Protein AF-A0A2A5M359-F1 (afdb_monomer)

Secondary structure (DSSP, 8-state):
-HHHHHHHHTT-HHHHHHHHHHHHHHH--TTTHHHHHHHHHHHHHHT-SSTTS-HHHHHHHHHHHHHHHHH-TT-TTHHHHHHHHHHHHHHHHHHHHHHHHHHHHTT-HHHHHHHHHHHHHSTTTTS--PPPP--HHHHHHH--

Solvent-accessible surface area (backbone atoms only — not comparable to full-atom values): 8237 Å² total; per-residue (Å²): 99,71,68,19,50,56,26,32,78,69,42,38,25,70,58,14,38,50,41,48,52,56,42,42,76,77,70,52,45,92,90,47,47,63,59,54,51,49,50,44,52,48,22,53,57,60,44,55,84,53,86,86,77,48,66,67,63,50,58,50,48,46,53,51,49,57,49,47,50,68,77,43,77,82,47,91,56,51,71,59,52,49,50,51,43,52,53,49,52,51,45,50,52,52,50,39,54,40,51,20,51,42,26,49,74,75,69,37,55,74,63,14,50,55,33,48,50,56,43,67,74,37,92,61,59,88,52,94,72,85,75,83,88,72,58,75,89,50,37,85,80,68,71,102

Mean predicted aligned error: 5.08 Å

Radius of gyration: 17.82 Å; Cα contacts (8 Å, |Δi|>4): 113; chains: 1; bounding box: 43×32×44 Å

Sequence (144 aa):
IILAQAHMDEEEYKLAEFYLDEYNKKFGNSRNADYIRYLKIKAKFDAFAVPNRNQALMLESQKEIDTFLKDYPYTEYEPLVQTMLTKFNLAVFYLNSTIENLYQRIGHDESAQIYKQRLQESEFYQQSIIKPELPWYRSIFERF

Foldseek 3Di:
DVQLVVCLVVLNLVRSLVVLVVCCVVPNDPVCVLVSLLSSLSSLLSNCPDLADCLPSLVVSLVSLVVSCVVCVPDPCNVVSVVSNVVSLLSVLLNLVQQLVVCVVVVNNVSSVVSVVVNVPDPCNPPDDDDDDDDPVCCVVPVD

pLDDT: mean 89.54, std 8.0, range [59.0, 97.81]

Structure (mmCIF, N/CA/C/O backbone):
data_AF-A0A2A5M359-F1
#
_entry.id   AF-A0A2A5M359-F1
#
loop_
_atom_site.group_PDB
_atom_site.id
_atom_site.type_symbol
_atom_site.label_atom_id
_atom_site.label_alt_id
_atom_site.label_comp_id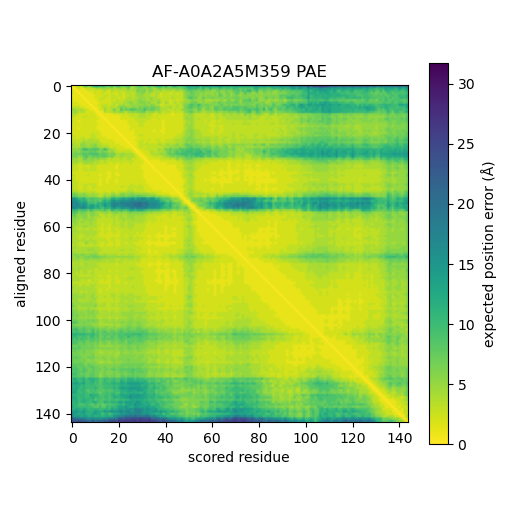
_atom_site.label_asym_id
_atom_site.label_entity_id
_atom_site.label_seq_id
_atom_site.pdbx_PDB_ins_code
_atom_site.Cartn_x
_atom_site.Cartn_y
_atom_site.Cartn_z
_atom_site.occupancy
_atom_site.B_iso_or_equiv
_atom_site.auth_seq_id
_atom_site.auth_comp_id
_atom_site.auth_asym_id
_atom_site.auth_atom_id
_atom_site.pdbx_PDB_model_num
ATOM 1 N N . ILE A 1 1 ? 14.337 -12.026 -12.711 1.00 79.94 1 ILE A N 1
ATOM 2 C CA . ILE A 1 1 ? 12.918 -11.665 -12.947 1.00 79.94 1 ILE A CA 1
ATOM 3 C C . ILE A 1 1 ? 12.003 -12.877 -12.784 1.00 79.94 1 ILE A C 1
ATOM 5 O O . ILE A 1 1 ? 11.199 -12.833 -11.875 1.00 79.94 1 ILE A O 1
ATOM 9 N N . ILE A 1 2 ? 12.158 -13.971 -13.550 1.00 84.25 2 ILE A N 1
ATOM 10 C CA . ILE A 1 2 ? 11.275 -15.161 -13.439 1.00 84.25 2 ILE A CA 1
ATOM 11 C C . ILE A 1 2 ? 11.174 -15.705 -12.002 1.00 84.25 2 ILE A C 1
ATOM 13 O O . ILE A 1 2 ? 10.076 -15.957 -11.531 1.00 84.25 2 ILE A O 1
ATOM 17 N N . LEU A 1 3 ? 12.295 -15.810 -11.277 1.00 83.25 3 LEU A N 1
ATOM 18 C CA . LEU A 1 3 ? 12.279 -16.225 -9.865 1.00 83.25 3 LEU A CA 1
ATOM 19 C C . LEU A 1 3 ? 11.484 -15.260 -8.974 1.00 83.25 3 LEU A C 1
ATOM 21 O O . LEU A 1 3 ? 10.695 -15.702 -8.154 1.00 83.25 3 LEU A O 1
ATOM 25 N N . ALA A 1 4 ? 11.651 -13.948 -9.160 1.00 85.06 4 ALA A N 1
ATOM 26 C CA . ALA A 1 4 ? 10.880 -12.963 -8.407 1.00 85.06 4 ALA A CA 1
ATOM 27 C C . ALA A 1 4 ? 9.379 -13.076 -8.706 1.00 85.06 4 ALA A C 1
ATOM 29 O O . ALA A 1 4 ? 8.584 -13.038 -7.780 1.00 85.06 4 ALA A O 1
ATOM 30 N N . GLN A 1 5 ? 9.011 -13.277 -9.975 1.00 81.81 5 GLN A N 1
ATOM 31 C CA . GLN A 1 5 ? 7.624 -13.476 -10.390 1.00 81.81 5 GLN A CA 1
ATOM 32 C C . GLN A 1 5 ? 7.019 -14.733 -9.752 1.00 81.81 5 GLN A C 1
ATOM 34 O O . GLN A 1 5 ? 5.928 -14.655 -9.210 1.00 81.81 5 GLN A O 1
ATOM 39 N N . ALA A 1 6 ? 7.753 -15.850 -9.730 1.00 87.00 6 ALA A N 1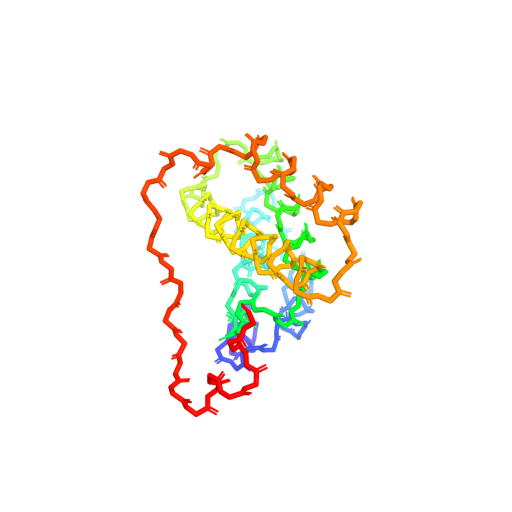
ATOM 40 C CA . ALA A 1 6 ? 7.300 -17.070 -9.062 1.00 87.00 6 ALA A CA 1
ATOM 41 C C . ALA A 1 6 ? 7.035 -16.838 -7.564 1.00 87.00 6 ALA A C 1
ATOM 43 O O . ALA A 1 6 ? 6.016 -17.271 -7.046 1.00 87.00 6 ALA A O 1
ATOM 44 N N . HIS A 1 7 ? 7.904 -16.090 -6.877 1.00 86.88 7 HIS A N 1
ATOM 45 C CA . HIS A 1 7 ? 7.675 -15.727 -5.476 1.00 86.88 7 HIS A CA 1
ATOM 46 C C . HIS A 1 7 ? 6.511 -14.746 -5.286 1.00 86.88 7 HIS A C 1
ATOM 48 O O . HIS A 1 7 ? 5.852 -14.792 -4.257 1.00 86.88 7 HIS A O 1
ATOM 54 N N . MET A 1 8 ? 6.229 -13.869 -6.254 1.00 82.62 8 MET A N 1
ATOM 55 C CA . MET A 1 8 ? 5.026 -13.027 -6.218 1.00 82.62 8 MET A CA 1
ATOM 56 C C . MET A 1 8 ? 3.752 -13.861 -6.340 1.00 82.62 8 MET A C 1
ATOM 58 O O . MET A 1 8 ? 2.792 -13.586 -5.629 1.00 82.62 8 MET A O 1
ATOM 62 N N . ASP A 1 9 ? 3.757 -14.869 -7.213 1.00 80.19 9 ASP A N 1
ATOM 63 C CA . ASP A 1 9 ? 2.612 -15.758 -7.427 1.00 80.19 9 ASP A CA 1
ATOM 64 C C . ASP A 1 9 ? 2.304 -16.604 -6.169 1.00 80.19 9 ASP A C 1
ATOM 66 O O . ASP A 1 9 ? 1.152 -16.956 -5.933 1.00 80.19 9 ASP A O 1
ATOM 70 N N . GLU A 1 10 ? 3.315 -16.856 -5.329 1.00 83.31 10 GLU A N 1
ATOM 71 C CA . GLU A 1 10 ? 3.201 -17.509 -4.011 1.00 83.31 10 GLU A CA 1
ATOM 72 C C . GLU A 1 10 ? 3.009 -16.508 -2.842 1.00 83.31 10 GLU A C 1
ATOM 74 O O . GLU A 1 10 ? 3.108 -16.882 -1.675 1.00 83.31 10 GLU A O 1
ATOM 79 N N . GLU A 1 11 ? 2.765 -15.220 -3.127 1.00 79.38 11 GLU A N 1
ATOM 80 C CA . GLU A 1 11 ? 2.601 -14.131 -2.139 1.00 79.38 11 GLU A CA 1
ATOM 81 C C . GLU A 1 11 ? 3.840 -13.880 -1.236 1.00 79.38 11 GLU A C 1
ATOM 83 O O . GLU A 1 11 ? 3.791 -13.164 -0.228 1.00 79.38 11 GLU A O 1
ATOM 88 N N . GLU A 1 12 ? 5.011 -14.396 -1.616 1.00 85.19 12 GLU A N 1
ATOM 89 C CA . GLU A 1 12 ? 6.283 -14.286 -0.894 1.00 85.19 12 GLU A CA 1
ATOM 90 C C . GLU A 1 12 ? 7.030 -12.984 -1.235 1.00 85.19 12 GLU A C 1
ATOM 92 O O . GLU A 1 12 ? 8.175 -12.981 -1.705 1.00 85.19 12 GLU A O 1
ATOM 97 N N . TYR A 1 13 ? 6.401 -11.837 -0.966 1.00 88.38 13 TYR A N 1
ATOM 98 C CA . TYR A 1 13 ? 6.901 -10.532 -1.425 1.00 88.38 13 TYR A CA 1
ATOM 99 C C . TYR A 1 13 ? 8.338 -10.211 -0.990 1.00 88.38 13 TYR A C 1
ATOM 101 O O . TYR A 1 13 ? 9.076 -9.586 -1.746 1.00 88.38 13 TYR A O 1
ATOM 109 N N . LYS A 1 14 ? 8.769 -10.646 0.204 1.00 89.56 14 LYS A N 1
ATOM 110 C CA . LYS A 1 14 ? 10.141 -10.412 0.693 1.00 89.56 14 LYS A CA 1
ATOM 111 C C . LYS A 1 14 ? 11.175 -11.133 -0.163 1.00 89.56 14 LYS A C 1
ATOM 113 O O . LYS A 1 14 ? 12.263 -10.613 -0.396 1.00 89.56 14 LYS A O 1
ATOM 118 N N . LEU A 1 15 ? 10.839 -12.341 -0.609 1.00 91.25 15 LEU A N 1
ATOM 119 C CA . LEU A 1 15 ? 11.725 -13.152 -1.426 1.00 91.25 15 LEU A CA 1
ATOM 120 C C . LEU A 1 15 ? 11.703 -12.657 -2.876 1.00 91.25 15 LEU A C 1
ATOM 122 O O . LEU A 1 15 ? 12.760 -12.530 -3.494 1.00 91.25 15 LEU A O 1
ATOM 126 N N . ALA A 1 16 ? 10.532 -12.249 -3.375 1.00 91.44 16 ALA A N 1
ATOM 127 C CA . ALA A 1 16 ? 10.420 -11.527 -4.638 1.00 91.44 16 ALA A CA 1
ATOM 128 C C . ALA A 1 16 ? 11.279 -10.248 -4.646 1.00 91.44 16 ALA A C 1
ATOM 130 O O . ALA A 1 16 ? 12.079 -10.049 -5.560 1.00 91.44 16 ALA A O 1
ATOM 131 N N . GLU A 1 17 ? 11.177 -9.423 -3.601 1.00 92.25 17 GLU A N 1
ATOM 132 C CA . GLU A 1 17 ? 11.969 -8.205 -3.415 1.00 92.25 17 GLU A CA 1
ATOM 133 C C . GLU A 1 17 ? 13.472 -8.502 -3.386 1.00 92.25 17 GLU A C 1
ATOM 135 O O . GLU A 1 17 ? 14.231 -7.861 -4.112 1.00 92.25 17 GLU A O 1
ATOM 140 N N . PHE A 1 18 ? 13.898 -9.530 -2.646 1.00 93.94 18 PHE A N 1
ATOM 141 C CA . PHE A 1 18 ? 15.293 -9.970 -2.628 1.00 93.94 18 PHE A CA 1
ATOM 142 C C . PHE A 1 18 ? 15.819 -10.285 -4.038 1.00 93.94 18 PHE A C 1
ATOM 144 O O . PHE A 1 18 ? 16.873 -9.789 -4.441 1.00 93.94 18 PHE A O 1
ATOM 151 N N . TYR A 1 19 ? 15.080 -11.066 -4.830 1.00 93.00 19 TYR A N 1
ATOM 152 C CA . TYR A 1 19 ? 15.504 -11.404 -6.192 1.00 93.00 19 TYR A CA 1
ATOM 153 C C . TYR A 1 19 ? 15.459 -10.214 -7.159 1.00 93.00 19 TYR A C 1
ATOM 155 O O . TYR A 1 19 ? 16.247 -10.176 -8.111 1.00 93.00 19 TYR A O 1
ATOM 163 N N . LEU A 1 20 ? 14.564 -9.248 -6.941 1.00 93.06 20 LEU A N 1
ATOM 164 C CA . LEU A 1 20 ? 14.527 -7.997 -7.704 1.00 93.06 20 LEU A CA 1
ATOM 165 C C . LEU A 1 20 ? 15.731 -7.111 -7.377 1.00 93.06 20 LEU A C 1
ATOM 167 O O . LEU A 1 20 ? 16.341 -6.564 -8.297 1.00 93.06 20 LEU A O 1
ATOM 171 N N . ASP A 1 21 ? 16.132 -7.034 -6.110 1.00 93.44 21 ASP A N 1
ATOM 172 C CA . ASP A 1 21 ? 17.319 -6.291 -5.690 1.00 93.44 21 ASP A CA 1
ATOM 173 C C . ASP A 1 21 ? 18.601 -6.917 -6.257 1.00 93.44 21 ASP A C 1
ATOM 175 O O . ASP A 1 21 ? 19.454 -6.209 -6.797 1.00 93.44 21 ASP A O 1
ATOM 179 N N . GLU A 1 22 ? 18.727 -8.247 -6.218 1.00 93.19 22 GLU A N 1
ATOM 180 C CA . GLU A 1 22 ? 19.860 -8.955 -6.829 1.00 93.19 22 GLU A CA 1
ATOM 181 C C . GLU A 1 22 ? 19.911 -8.776 -8.351 1.00 93.19 22 GLU A C 1
ATOM 183 O O . GLU A 1 22 ? 20.990 -8.625 -8.934 1.00 93.19 22 GLU A O 1
ATOM 188 N N . TYR A 1 23 ? 18.751 -8.743 -9.009 1.00 91.50 23 TYR A N 1
ATOM 189 C CA . TYR A 1 23 ? 18.671 -8.425 -10.431 1.00 91.50 23 TYR A CA 1
ATOM 190 C C . TYR A 1 23 ? 19.109 -6.982 -10.710 1.00 91.50 23 TYR A C 1
ATOM 192 O O . TYR A 1 23 ? 19.925 -6.760 -11.604 1.00 91.50 23 TYR A O 1
ATOM 200 N N . ASN A 1 24 ? 18.635 -6.015 -9.921 1.00 92.00 24 ASN A N 1
ATOM 201 C CA . ASN A 1 24 ? 18.991 -4.606 -10.068 1.00 92.00 24 ASN A CA 1
ATOM 202 C C . ASN A 1 24 ? 20.495 -4.367 -9.884 1.00 92.00 24 ASN A C 1
ATOM 204 O O . ASN A 1 24 ? 21.106 -3.642 -10.662 1.00 92.00 24 ASN A O 1
ATOM 208 N N . LYS A 1 25 ? 21.129 -5.025 -8.906 1.00 91.94 25 LYS A N 1
ATOM 209 C CA . LYS A 1 25 ? 22.582 -4.916 -8.684 1.00 91.94 25 LYS A CA 1
ATOM 210 C C . LYS A 1 25 ? 23.404 -5.379 -9.888 1.00 91.94 25 LYS A C 1
ATOM 212 O O . LYS A 1 25 ? 24.460 -4.816 -10.153 1.00 91.94 25 LYS A O 1
ATOM 217 N N . LYS A 1 26 ? 22.949 -6.421 -10.592 1.00 91.12 26 LYS A N 1
ATOM 218 C CA . LYS A 1 26 ? 23.690 -7.032 -11.710 1.00 91.12 26 LYS A CA 1
ATOM 219 C C . LYS A 1 26 ? 23.358 -6.418 -13.069 1.00 91.12 26 LYS A C 1
ATOM 221 O O . LYS A 1 26 ? 24.234 -6.332 -13.923 1.00 91.12 26 LYS A O 1
ATOM 226 N N . PHE A 1 27 ? 22.100 -6.038 -13.278 1.00 89.56 27 PHE A N 1
ATOM 227 C CA . PHE A 1 27 ? 21.551 -5.691 -14.595 1.00 89.56 27 PHE A CA 1
ATOM 228 C C . PHE A 1 27 ? 20.742 -4.383 -14.599 1.00 89.56 27 PHE A C 1
ATOM 230 O O . PHE A 1 27 ? 20.155 -4.019 -15.624 1.00 89.56 27 PHE A O 1
ATOM 237 N N . GLY A 1 28 ? 20.686 -3.681 -13.467 1.00 88.31 28 GLY A N 1
ATOM 238 C CA . GLY A 1 28 ? 20.002 -2.402 -13.330 1.00 88.31 28 GLY A CA 1
ATOM 239 C C . GLY A 1 28 ? 20.682 -1.303 -14.138 1.00 88.31 28 GLY A C 1
ATOM 240 O O . GLY A 1 28 ? 21.905 -1.166 -14.154 1.00 88.31 28 GLY A O 1
ATOM 241 N N . ASN A 1 29 ? 19.875 -0.513 -14.830 1.00 90.44 29 ASN A N 1
ATOM 242 C CA . ASN A 1 29 ? 20.283 0.681 -15.550 1.00 90.44 29 ASN A CA 1
ATOM 243 C C . ASN A 1 29 ? 19.122 1.688 -15.580 1.00 90.44 29 ASN A C 1
ATOM 245 O O . ASN A 1 29 ? 18.005 1.396 -15.157 1.00 90.44 29 ASN A O 1
ATOM 249 N N . SER A 1 30 ? 19.368 2.891 -16.096 1.00 86.00 30 SER A N 1
ATOM 250 C CA . SER A 1 30 ? 18.358 3.957 -16.109 1.00 86.00 30 SER A CA 1
ATOM 251 C C . SER A 1 30 ? 17.085 3.616 -16.891 1.00 86.00 30 SER A C 1
ATOM 253 O O . SER A 1 30 ? 16.058 4.227 -16.630 1.00 86.00 30 SER A O 1
ATOM 255 N N . ARG A 1 31 ? 17.130 2.655 -17.825 1.00 86.62 31 ARG A N 1
ATOM 256 C CA . ARG A 1 31 ? 15.978 2.265 -18.654 1.00 86.62 31 ARG A CA 1
ATOM 257 C C . ARG A 1 31 ? 15.075 1.216 -18.008 1.00 86.62 31 ARG A C 1
ATOM 259 O O . ARG A 1 31 ? 14.005 0.973 -18.542 1.00 86.62 31 ARG A O 1
ATOM 266 N N . ASN A 1 32 ? 15.525 0.534 -16.952 1.00 90.62 32 ASN A N 1
ATOM 267 C CA . ASN A 1 32 ? 14.754 -0.539 -16.308 1.00 90.62 32 ASN A CA 1
ATOM 268 C C . ASN A 1 32 ? 14.582 -0.356 -14.793 1.00 90.62 32 ASN A C 1
ATOM 270 O O . ASN A 1 32 ? 13.928 -1.179 -14.152 1.00 90.62 32 ASN A O 1
ATOM 274 N N . ALA A 1 33 ? 15.173 0.689 -14.211 1.00 91.75 33 ALA A N 1
ATOM 275 C CA . ALA A 1 33 ? 15.106 0.947 -12.778 1.00 91.75 33 ALA A CA 1
ATOM 276 C C . ALA A 1 33 ? 13.669 1.203 -12.294 1.00 91.75 33 ALA A C 1
ATOM 278 O O . ALA A 1 33 ? 13.298 0.750 -11.209 1.00 91.75 33 ALA A O 1
ATOM 279 N N . ASP A 1 34 ? 12.861 1.891 -13.099 1.00 94.31 34 ASP A N 1
ATOM 280 C CA . ASP A 1 34 ? 11.451 2.142 -12.813 1.00 94.31 34 ASP A CA 1
ATOM 281 C C . ASP A 1 34 ? 10.630 0.851 -12.880 1.00 94.31 34 ASP A C 1
ATOM 283 O O . ASP A 1 34 ? 9.894 0.554 -11.945 1.00 94.31 34 ASP A O 1
ATOM 287 N N . TYR A 1 35 ? 10.841 0.020 -13.903 1.00 95.25 35 TYR A N 1
ATOM 288 C CA . TYR A 1 35 ? 10.191 -1.284 -14.014 1.00 95.25 35 TYR A CA 1
ATOM 289 C C . TYR A 1 35 ? 10.495 -2.188 -12.815 1.00 95.25 35 TYR A C 1
ATOM 291 O O . TYR A 1 35 ? 9.593 -2.803 -12.247 1.00 95.25 35 TYR A O 1
ATOM 299 N N . ILE A 1 36 ? 11.757 -2.249 -12.381 1.00 94.12 36 ILE A N 1
ATOM 300 C CA . ILE A 1 36 ? 12.143 -3.057 -11.218 1.00 94.12 36 ILE A CA 1
ATOM 301 C C . ILE A 1 36 ? 11.450 -2.546 -9.949 1.00 94.12 36 ILE 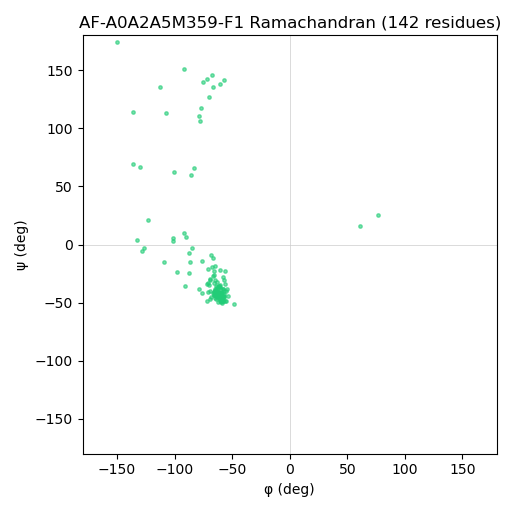A C 1
ATOM 303 O O . ILE A 1 36 ? 10.923 -3.348 -9.178 1.00 94.12 36 ILE A O 1
ATOM 307 N N . ARG A 1 37 ? 11.417 -1.225 -9.725 1.00 94.75 37 ARG A N 1
ATOM 308 C CA . ARG A 1 37 ? 10.716 -0.640 -8.570 1.00 94.75 37 ARG A CA 1
ATOM 309 C C . ARG A 1 37 ? 9.209 -0.865 -8.633 1.00 94.75 37 ARG A C 1
ATOM 311 O O . ARG A 1 37 ? 8.614 -1.218 -7.620 1.00 94.75 37 ARG A O 1
ATOM 318 N N . TYR A 1 38 ? 8.612 -0.746 -9.813 1.00 96.25 38 TYR A N 1
ATOM 319 C CA . TYR A 1 38 ? 7.218 -1.108 -10.037 1.00 96.25 38 TYR A CA 1
ATOM 320 C C . TYR A 1 38 ? 6.949 -2.572 -9.655 1.00 96.25 38 TYR A C 1
ATOM 322 O O . TYR A 1 38 ? 5.990 -2.842 -8.936 1.00 96.25 38 TYR A O 1
ATOM 330 N N . LEU A 1 39 ? 7.807 -3.519 -10.056 1.00 95.31 39 LEU A N 1
ATOM 331 C CA . LEU A 1 39 ? 7.648 -4.927 -9.676 1.00 95.31 39 LEU A CA 1
ATOM 332 C C . LEU A 1 39 ? 7.728 -5.139 -8.160 1.00 95.31 39 LEU A C 1
ATOM 334 O O . LEU A 1 39 ? 6.985 -5.962 -7.633 1.00 95.31 39 LEU A O 1
ATOM 338 N N . LYS A 1 40 ? 8.576 -4.385 -7.448 1.00 94.69 40 LYS A N 1
ATOM 339 C CA . 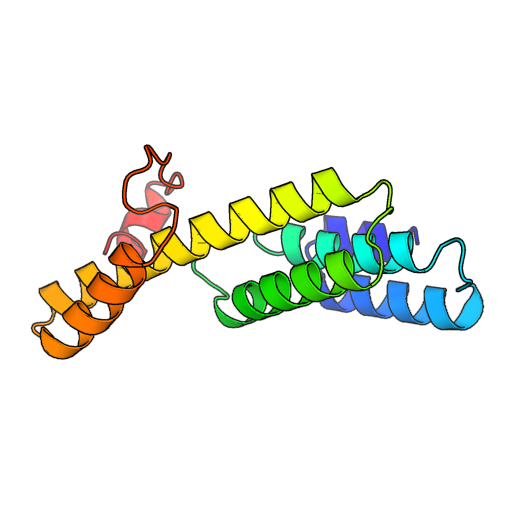LYS A 1 40 ? 8.643 -4.431 -5.977 1.00 94.69 40 LYS A CA 1
ATOM 340 C C . LYS A 1 40 ? 7.338 -3.946 -5.339 1.00 94.69 40 LYS A C 1
ATOM 342 O O . LYS A 1 40 ? 6.793 -4.634 -4.478 1.00 94.69 40 LYS A O 1
ATOM 347 N N . ILE A 1 41 ? 6.807 -2.816 -5.811 1.00 95.62 41 ILE A N 1
ATOM 348 C CA . ILE A 1 41 ? 5.503 -2.286 -5.383 1.00 95.62 41 ILE A CA 1
ATOM 349 C C . ILE A 1 41 ? 4.401 -3.315 -5.645 1.00 95.62 41 ILE A C 1
ATOM 351 O O . ILE A 1 41 ? 3.621 -3.625 -4.746 1.00 95.62 41 ILE A O 1
ATOM 355 N N . LYS A 1 42 ? 4.366 -3.889 -6.853 1.00 94.56 42 LYS A N 1
ATOM 356 C CA . LYS A 1 42 ? 3.395 -4.918 -7.231 1.00 94.56 42 LYS A CA 1
ATOM 357 C C . LYS A 1 42 ? 3.502 -6.148 -6.329 1.00 94.56 42 LYS A C 1
ATOM 359 O O . LYS A 1 42 ? 2.482 -6.640 -5.873 1.00 94.56 42 LYS A O 1
ATOM 364 N N . ALA A 1 43 ? 4.714 -6.611 -6.025 1.00 91.56 43 ALA A N 1
ATOM 365 C CA . ALA A 1 43 ? 4.929 -7.772 -5.162 1.00 91.56 43 ALA A CA 1
ATOM 366 C C . ALA A 1 43 ? 4.364 -7.540 -3.757 1.00 91.56 43 ALA A C 1
ATOM 368 O O . ALA A 1 43 ? 3.690 -8.408 -3.211 1.00 91.56 43 ALA A O 1
ATOM 369 N N . LYS A 1 44 ? 4.604 -6.351 -3.186 1.00 91.12 44 LYS A N 1
ATOM 370 C CA . LYS A 1 44 ? 4.024 -5.958 -1.896 1.00 91.12 44 LYS A CA 1
ATOM 371 C C . LYS A 1 44 ? 2.505 -5.874 -1.976 1.00 91.12 44 LYS A C 1
ATOM 373 O O . LYS A 1 44 ? 1.844 -6.387 -1.083 1.00 91.12 44 LYS A O 1
ATOM 378 N N . PHE A 1 45 ? 1.967 -5.263 -3.033 1.00 91.31 45 PHE A N 1
ATOM 379 C CA . PHE A 1 45 ? 0.528 -5.141 -3.263 1.00 91.31 45 PHE A CA 1
ATOM 380 C C . PHE A 1 45 ? -0.166 -6.507 -3.343 1.00 91.31 45 PHE A C 1
ATOM 382 O O . PHE A 1 45 ? -1.162 -6.722 -2.657 1.00 91.31 45 PHE A O 1
ATOM 389 N N . ASP A 1 46 ? 0.387 -7.439 -4.117 1.00 88.50 46 ASP A N 1
ATOM 390 C CA . ASP A 1 46 ? -0.176 -8.780 -4.295 1.00 88.50 46 ASP A CA 1
ATOM 391 C C . ASP A 1 46 ? -0.129 -9.602 -2.993 1.00 88.50 46 ASP A C 1
ATOM 393 O O . ASP A 1 46 ? -1.013 -10.416 -2.746 1.00 88.50 46 ASP A O 1
ATOM 397 N N . ALA A 1 47 ? 0.823 -9.322 -2.095 1.00 84.69 47 ALA A N 1
ATOM 398 C CA . ALA A 1 47 ? 0.902 -9.953 -0.773 1.00 84.69 47 ALA A CA 1
ATOM 399 C C . ALA A 1 47 ? -0.259 -9.579 0.173 1.00 84.69 47 ALA A C 1
ATOM 401 O O . ALA A 1 47 ? -0.423 -10.180 1.240 1.00 84.69 47 ALA A O 1
ATOM 402 N N . PHE A 1 48 ? -1.070 -8.571 -0.168 1.00 80.06 48 PHE A N 1
ATOM 403 C CA . PHE A 1 48 ? -2.250 -8.195 0.609 1.00 80.06 48 PHE A CA 1
ATOM 404 C C . PHE A 1 48 ? -3.463 -9.062 0.258 1.00 80.06 48 PHE A C 1
ATOM 406 O O . PHE A 1 48 ? -4.493 -8.568 -0.196 1.00 80.06 48 PHE A O 1
ATOM 413 N N . ALA A 1 49 ? -3.395 -10.356 0.574 1.00 67.50 49 ALA A N 1
ATOM 414 C CA . ALA A 1 49 ? -4.552 -11.251 0.480 1.00 67.50 49 ALA A CA 1
ATOM 415 C C . ALA A 1 49 ? -5.662 -10.912 1.503 1.00 67.50 49 ALA A C 1
ATOM 417 O O . ALA A 1 49 ? -6.817 -11.321 1.352 1.00 67.50 49 ALA A O 1
ATOM 418 N N . VAL A 1 50 ? -5.333 -10.176 2.578 1.00 65.62 50 VAL A N 1
ATOM 419 C CA . VAL A 1 50 ? -6.288 -9.776 3.627 1.00 65.62 50 VAL A CA 1
ATOM 420 C C . VAL A 1 50 ? -6.095 -8.298 4.022 1.00 65.62 50 VAL A C 1
ATOM 422 O O . VAL A 1 50 ? -5.081 -7.976 4.647 1.00 65.62 50 VAL A O 1
ATOM 425 N N . PRO A 1 51 ? -7.074 -7.406 3.754 1.00 59.00 51 PRO A N 1
ATOM 426 C CA . PRO A 1 51 ? -6.942 -5.951 3.938 1.00 59.00 51 PRO A CA 1
ATOM 427 C C . PRO A 1 51 ? -6.582 -5.488 5.359 1.00 59.00 51 PRO A C 1
ATOM 429 O O . PRO A 1 51 ? -5.943 -4.456 5.535 1.00 59.00 51 PRO A O 1
ATOM 432 N N . ASN A 1 52 ? -6.965 -6.255 6.385 1.00 61.62 52 ASN A N 1
ATOM 433 C CA . ASN A 1 52 ? -6.917 -5.807 7.782 1.00 61.62 52 ASN A CA 1
ATOM 434 C C . ASN A 1 52 ? -5.723 -6.339 8.592 1.00 61.62 52 ASN A C 1
ATOM 436 O O . ASN A 1 52 ? -5.654 -6.094 9.793 1.00 61.62 52 ASN A O 1
ATOM 440 N N . ARG A 1 53 ? -4.801 -7.105 7.991 1.00 69.38 53 ARG A N 1
ATOM 441 C CA . ARG A 1 53 ? -3.777 -7.835 8.769 1.00 69.38 53 ARG A CA 1
ATOM 442 C C . ARG A 1 53 ? -2.420 -7.151 8.862 1.00 69.38 53 ARG A C 1
ATOM 444 O O . ARG A 1 53 ? -1.685 -7.432 9.802 1.00 69.38 53 ARG A O 1
ATOM 451 N N . ASN A 1 54 ? -2.077 -6.267 7.927 1.00 79.44 54 ASN A N 1
ATOM 452 C CA . ASN A 1 54 ? -0.744 -5.666 7.888 1.00 79.44 54 ASN A CA 1
ATOM 453 C C . ASN A 1 54 ? -0.789 -4.155 7.631 1.00 79.44 54 ASN A C 1
ATOM 455 O O . ASN A 1 54 ? -0.391 -3.665 6.576 1.00 79.44 54 ASN A O 1
ATOM 459 N N . GLN A 1 55 ? -1.284 -3.407 8.621 1.00 83.31 55 GLN A N 1
ATOM 460 C CA . GLN A 1 55 ? -1.365 -1.945 8.548 1.00 83.31 55 GLN A CA 1
ATOM 461 C C . GLN A 1 55 ? 0.005 -1.302 8.288 1.00 83.31 55 GLN A C 1
ATOM 463 O O . GLN A 1 55 ? 0.097 -0.371 7.495 1.00 83.31 55 GLN A O 1
ATOM 468 N N . ALA A 1 56 ? 1.070 -1.809 8.916 1.00 88.12 56 ALA A N 1
ATOM 469 C CA . ALA A 1 56 ? 2.417 -1.270 8.746 1.00 88.12 56 ALA A CA 1
ATOM 470 C C . ALA A 1 56 ? 2.904 -1.386 7.294 1.00 88.12 56 ALA A C 1
ATOM 472 O O . ALA A 1 56 ? 3.307 -0.380 6.714 1.00 88.12 56 ALA A O 1
ATOM 473 N N . LEU A 1 57 ? 2.791 -2.575 6.687 1.00 86.44 57 LEU A N 1
ATOM 474 C CA . LEU A 1 57 ? 3.174 -2.779 5.286 1.00 86.44 57 LEU A CA 1
ATOM 475 C C . LEU A 1 57 ? 2.347 -1.896 4.345 1.00 86.44 57 LEU A C 1
ATOM 477 O O . LEU A 1 57 ? 2.860 -1.441 3.329 1.00 86.44 57 LEU A O 1
ATOM 481 N N . MET A 1 58 ? 1.072 -1.648 4.662 1.00 88.44 58 MET A N 1
ATOM 482 C CA . MET A 1 58 ? 0.188 -0.841 3.817 1.00 88.44 58 MET A CA 1
ATOM 483 C C . MET A 1 58 ? 0.613 0.629 3.826 1.00 88.44 58 MET A C 1
ATOM 485 O O . MET A 1 58 ? 0.780 1.220 2.762 1.00 88.44 58 MET A O 1
ATOM 489 N N . LEU A 1 59 ? 0.871 1.189 5.011 1.00 90.81 59 LEU A N 1
ATOM 490 C CA . LEU A 1 59 ? 1.382 2.556 5.158 1.00 90.81 59 LEU A CA 1
ATOM 491 C C . LEU A 1 59 ? 2.771 2.717 4.516 1.00 90.81 59 LEU A C 1
ATOM 493 O O . LEU A 1 59 ? 3.057 3.734 3.885 1.00 90.81 59 LEU A O 1
ATOM 497 N N . GLU A 1 60 ? 3.634 1.707 4.652 1.00 92.56 60 GLU A N 1
ATOM 498 C CA . GLU A 1 60 ? 4.938 1.677 3.983 1.00 92.56 60 GLU A CA 1
ATOM 499 C C . GLU A 1 60 ? 4.781 1.664 2.456 1.00 92.56 60 GLU A C 1
ATOM 501 O O . GLU A 1 60 ? 5.443 2.439 1.767 1.00 92.56 60 GLU A O 1
ATOM 506 N N . SER A 1 61 ? 3.860 0.848 1.936 1.00 92.94 61 SER A N 1
ATOM 507 C CA . SER A 1 61 ? 3.597 0.730 0.498 1.00 92.94 61 SER A CA 1
ATOM 508 C C . SER A 1 61 ? 3.035 2.027 -0.092 1.00 92.94 61 SER A C 1
ATOM 510 O O . SER A 1 61 ? 3.451 2.419 -1.179 1.00 92.94 61 SER A O 1
ATOM 512 N N . GLN A 1 62 ? 2.153 2.741 0.623 1.00 95.06 62 GLN A N 1
ATOM 513 C CA . GLN A 1 62 ? 1.680 4.072 0.205 1.00 95.06 62 GLN A CA 1
ATOM 514 C C . GLN A 1 62 ? 2.852 5.046 0.038 1.00 95.06 62 GLN A C 1
ATOM 516 O O . GLN A 1 62 ? 2.992 5.683 -1.005 1.00 95.06 62 GLN A O 1
ATOM 521 N N . LYS A 1 63 ? 3.744 5.102 1.036 1.00 96.19 63 LYS A N 1
ATOM 522 C CA . LYS A 1 63 ? 4.932 5.962 0.996 1.00 96.19 63 LYS A CA 1
ATOM 523 C C . LYS A 1 63 ? 5.880 5.580 -0.143 1.00 96.19 63 LYS A C 1
ATOM 525 O O . LYS A 1 63 ? 6.439 6.462 -0.790 1.00 96.19 63 LYS A O 1
ATOM 530 N N . GLU A 1 64 ? 6.072 4.286 -0.384 1.00 95.75 64 GLU A N 1
ATOM 531 C CA . GLU A 1 64 ? 6.907 3.793 -1.481 1.00 95.75 64 GLU A CA 1
ATOM 532 C C . GLU A 1 64 ? 6.338 4.186 -2.849 1.00 95.75 64 GLU A C 1
ATOM 534 O O . GLU A 1 64 ? 7.093 4.650 -3.704 1.00 95.75 64 GLU A O 1
ATOM 539 N N . ILE A 1 65 ? 5.018 4.079 -3.038 1.00 97.44 65 ILE A N 1
ATOM 540 C CA . ILE A 1 65 ? 4.353 4.511 -4.273 1.00 97.44 65 ILE A CA 1
ATOM 541 C C . ILE A 1 65 ? 4.481 6.027 -4.463 1.00 97.44 65 ILE A C 1
ATOM 543 O O . ILE A 1 65 ? 4.840 6.468 -5.554 1.00 97.44 65 ILE A O 1
ATOM 547 N N . ASP A 1 66 ? 4.268 6.829 -3.416 1.00 97.19 66 ASP A N 1
ATOM 548 C CA . ASP A 1 66 ? 4.441 8.286 -3.487 1.00 97.19 66 ASP A CA 1
ATOM 549 C C . ASP A 1 66 ? 5.872 8.678 -3.874 1.00 97.19 66 ASP A C 1
ATOM 551 O O . ASP A 1 66 ? 6.086 9.601 -4.663 1.00 97.19 66 ASP A O 1
ATOM 555 N N . THR A 1 67 ? 6.874 7.992 -3.318 1.00 97.81 67 THR A N 1
ATOM 556 C CA . THR A 1 67 ? 8.277 8.194 -3.695 1.00 97.81 67 THR A CA 1
ATOM 557 C C . THR A 1 67 ? 8.526 7.766 -5.138 1.00 97.81 67 THR A C 1
ATOM 559 O O . THR A 1 67 ? 9.162 8.507 -5.878 1.00 97.81 67 THR A O 1
ATOM 562 N N . PHE A 1 68 ? 7.993 6.624 -5.573 1.00 97.62 68 PHE A N 1
ATOM 563 C CA . PHE A 1 68 ? 8.131 6.154 -6.950 1.00 97.62 68 PHE A CA 1
ATOM 564 C C . PHE A 1 68 ? 7.540 7.138 -7.967 1.00 97.62 68 PHE A C 1
ATOM 566 O O . PHE A 1 68 ? 8.206 7.466 -8.945 1.00 97.62 68 PHE A O 1
ATOM 573 N N . LEU A 1 69 ? 6.342 7.667 -7.710 1.00 97.12 69 LEU A N 1
ATOM 574 C CA . LEU A 1 69 ? 5.690 8.653 -8.579 1.00 97.12 69 LEU A CA 1
ATOM 575 C C . LEU A 1 69 ? 6.457 9.984 -8.648 1.00 97.12 69 LEU A C 1
ATOM 577 O O . LEU A 1 69 ? 6.443 10.650 -9.681 1.00 97.12 69 LEU A O 1
ATOM 581 N N . LYS A 1 70 ? 7.159 10.366 -7.573 1.00 97.19 70 LYS A N 1
ATOM 582 C CA . LYS A 1 70 ? 8.041 11.547 -7.555 1.00 97.19 70 LYS A CA 1
ATOM 583 C C . LYS A 1 70 ? 9.360 11.305 -8.285 1.00 97.19 70 LYS A C 1
ATOM 585 O O . LYS A 1 70 ? 9.824 12.189 -9.000 1.00 97.19 70 LYS A O 1
ATOM 590 N N . ASP A 1 71 ? 9.956 10.131 -8.092 1.00 96.19 71 ASP A N 1
ATOM 591 C CA . ASP A 1 71 ? 11.232 9.746 -8.700 1.00 96.19 71 ASP A CA 1
ATOM 592 C C . ASP A 1 71 ? 11.084 9.507 -10.217 1.00 96.19 71 ASP A C 1
ATOM 594 O O . ASP A 1 71 ? 12.005 9.798 -10.983 1.00 96.19 71 ASP A O 1
ATOM 598 N N . TYR A 1 72 ? 9.924 9.002 -10.659 1.00 95.62 72 TYR A N 1
ATOM 599 C CA . TYR A 1 72 ? 9.643 8.610 -12.045 1.00 95.62 72 TYR A CA 1
ATOM 600 C C . TYR A 1 72 ? 8.322 9.207 -12.570 1.00 95.62 72 TYR A C 1
ATOM 602 O O . TYR A 1 72 ? 7.389 8.468 -12.883 1.00 95.62 72 TYR A O 1
ATOM 610 N N . PRO A 1 73 ? 8.232 10.539 -12.741 1.00 93.88 73 PRO A N 1
ATOM 611 C CA . PRO A 1 73 ? 6.984 11.228 -13.094 1.00 93.88 73 PRO A CA 1
ATOM 612 C C . PRO A 1 73 ? 6.458 10.943 -14.513 1.00 93.88 73 PRO A C 1
ATOM 614 O O . PRO A 1 73 ? 5.361 11.368 -14.847 1.00 93.88 73 PRO A O 1
ATOM 617 N N . TYR A 1 74 ? 7.238 10.266 -15.362 1.00 94.06 74 TYR A N 1
ATOM 618 C CA . TYR A 1 74 ? 6.870 9.932 -16.747 1.00 94.06 74 TYR A CA 1
ATOM 619 C C . TYR A 1 74 ? 6.930 8.421 -17.021 1.00 94.06 74 TYR A C 1
ATOM 621 O O . TYR A 1 74 ? 7.123 8.003 -18.163 1.00 94.06 74 TYR A O 1
ATOM 629 N N . THR A 1 75 ? 6.857 7.594 -15.975 1.00 95.50 75 THR A N 1
ATOM 630 C CA . THR A 1 75 ? 6.890 6.134 -16.122 1.00 95.50 75 THR A CA 1
ATOM 631 C C . THR A 1 75 ? 5.593 5.602 -16.725 1.00 95.50 75 THR A C 1
ATOM 633 O O . THR A 1 75 ? 4.499 6.047 -16.386 1.00 95.50 75 THR A O 1
ATOM 636 N N . GLU A 1 76 ? 5.695 4.589 -17.584 1.00 96.25 76 GLU A N 1
ATOM 637 C CA . GLU A 1 76 ? 4.525 3.920 -18.171 1.00 96.25 76 GLU A CA 1
ATOM 638 C C . GLU A 1 76 ? 3.668 3.181 -17.126 1.00 96.25 76 GLU A C 1
ATOM 640 O O . GLU A 1 76 ? 2.493 2.900 -17.363 1.00 96.25 76 GLU A O 1
ATOM 645 N N . TYR A 1 77 ? 4.236 2.892 -15.949 1.00 97.12 77 TYR A N 1
ATOM 646 C CA . TYR A 1 77 ? 3.559 2.187 -14.860 1.00 97.12 77 TYR A CA 1
ATOM 647 C C . TYR A 1 77 ? 2.721 3.106 -13.961 1.00 97.12 77 TYR A C 1
ATOM 649 O O . TYR A 1 77 ? 2.053 2.599 -13.058 1.00 97.12 77 TYR A O 1
ATOM 657 N N . GLU A 1 78 ? 2.728 4.427 -14.190 1.00 97.12 78 GLU A N 1
ATOM 658 C CA . GLU A 1 78 ? 2.004 5.418 -13.379 1.00 97.12 78 GLU A CA 1
ATOM 659 C C . GLU A 1 78 ? 0.532 5.024 -13.133 1.00 97.12 78 GLU A C 1
ATOM 661 O O . GLU A 1 78 ? 0.136 4.954 -11.965 1.00 97.12 78 GLU A O 1
ATOM 666 N N . PRO A 1 79 ? -0.277 4.668 -14.154 1.00 97.38 79 PRO A N 1
ATOM 667 C CA . PRO A 1 79 ? -1.686 4.337 -13.930 1.00 97.38 79 PRO A CA 1
ATOM 668 C C . PRO A 1 79 ? -1.873 3.099 -13.042 1.00 97.38 79 PRO A C 1
ATOM 670 O O . PRO A 1 79 ? -2.833 3.005 -12.272 1.00 97.38 79 PRO A O 1
ATOM 673 N N . LEU A 1 80 ? -0.945 2.140 -13.128 1.00 97.06 80 LEU A N 1
ATOM 674 C CA . LEU A 1 80 ? -0.994 0.900 -12.357 1.00 97.06 80 LEU A CA 1
ATOM 675 C C . LEU A 1 80 ? -0.687 1.169 -10.884 1.00 97.06 80 LEU A C 1
ATOM 677 O O . LEU A 1 80 ? -1.449 0.746 -10.014 1.00 97.06 80 LEU A O 1
ATOM 681 N N . VAL A 1 81 ? 0.384 1.913 -10.597 1.00 96.88 81 VAL A N 1
ATOM 682 C CA . VAL A 1 81 ? 0.753 2.241 -9.212 1.00 96.88 81 VAL A CA 1
ATOM 683 C C . VAL A 1 81 ? -0.231 3.219 -8.573 1.00 96.88 81 VAL A C 1
ATOM 685 O O . VAL A 1 81 ? -0.544 3.059 -7.398 1.00 96.88 81 VAL A O 1
ATOM 688 N N . GLN A 1 82 ? -0.802 4.163 -9.330 1.00 96.50 82 GLN A N 1
ATOM 689 C CA . GLN A 1 82 ? -1.871 5.035 -8.832 1.00 96.50 82 GLN A CA 1
ATOM 690 C C . GLN A 1 82 ? -3.113 4.225 -8.464 1.00 96.50 82 GLN A C 1
ATOM 692 O O . GLN A 1 82 ? -3.685 4.429 -7.398 1.00 96.50 82 GLN A O 1
ATOM 697 N N . THR A 1 83 ? -3.485 3.237 -9.284 1.00 95.75 83 THR A N 1
ATOM 698 C CA . THR A 1 83 ? -4.587 2.322 -8.954 1.00 95.75 83 THR A CA 1
ATOM 699 C C . THR A 1 83 ? -4.311 1.558 -7.654 1.00 95.75 83 THR A C 1
ATOM 701 O O . THR A 1 83 ? -5.203 1.430 -6.811 1.00 95.75 83 THR A O 1
ATOM 704 N N . MET A 1 84 ? -3.084 1.058 -7.463 1.00 95.19 84 MET A N 1
ATOM 705 C CA . MET A 1 84 ? -2.677 0.397 -6.215 1.00 95.19 84 MET A CA 1
ATOM 706 C C . MET A 1 84 ? -2.740 1.359 -5.021 1.00 95.19 84 MET A C 1
ATOM 708 O O . MET A 1 84 ? -3.284 0.995 -3.979 1.00 95.19 84 MET A O 1
ATOM 712 N N . LEU A 1 85 ? -2.262 2.596 -5.186 1.00 95.44 85 LEU A N 1
ATOM 713 C CA . LEU A 1 85 ? -2.313 3.637 -4.159 1.00 95.44 85 LEU A CA 1
ATOM 714 C C . LEU A 1 85 ? -3.752 3.954 -3.754 1.00 95.44 85 LEU A C 1
ATOM 716 O O . LEU A 1 85 ? -4.066 3.932 -2.569 1.00 95.44 85 LEU A O 1
ATOM 720 N N . THR A 1 86 ? -4.653 4.166 -4.717 1.00 93.44 86 THR A N 1
ATOM 721 C CA . THR A 1 86 ? -6.076 4.394 -4.434 1.00 93.44 86 THR A CA 1
ATOM 722 C C . THR A 1 86 ? -6.675 3.232 -3.647 1.00 93.44 86 THR A C 1
ATOM 724 O O . THR A 1 86 ? -7.374 3.455 -2.659 1.00 93.44 86 THR A O 1
ATOM 727 N N . LYS A 1 87 ? -6.374 1.983 -4.027 1.00 91.50 87 LYS A N 1
ATOM 728 C CA . LYS A 1 87 ? -6.843 0.799 -3.291 1.00 91.50 87 LYS A CA 1
ATOM 729 C C . LYS A 1 87 ? -6.306 0.755 -1.858 1.00 91.50 87 LYS A C 1
ATOM 731 O O . LYS A 1 87 ? -7.077 0.463 -0.946 1.00 91.50 87 LYS A O 1
ATOM 736 N N . PHE A 1 88 ? -5.032 1.083 -1.639 1.00 91.50 88 PHE A N 1
ATOM 737 C CA . PHE A 1 88 ? -4.480 1.197 -0.289 1.00 91.50 88 PHE A CA 1
ATOM 738 C C . PHE A 1 88 ? -5.133 2.320 0.513 1.00 91.50 88 PHE A C 1
ATOM 740 O O . PHE A 1 88 ? -5.497 2.102 1.666 1.00 91.50 88 PHE A O 1
ATOM 747 N N . ASN A 1 89 ? -5.354 3.491 -0.084 1.00 92.19 89 ASN A N 1
ATOM 748 C CA . ASN A 1 89 ? -6.003 4.603 0.606 1.00 92.19 89 ASN A CA 1
ATOM 749 C C . ASN A 1 89 ? -7.435 4.237 1.034 1.00 92.19 89 ASN A C 1
ATOM 751 O O . ASN A 1 89 ? -7.827 4.512 2.168 1.00 92.19 89 ASN A O 1
ATOM 755 N N . LEU A 1 90 ? -8.188 3.549 0.168 1.00 90.88 90 LEU A N 1
ATOM 756 C CA . L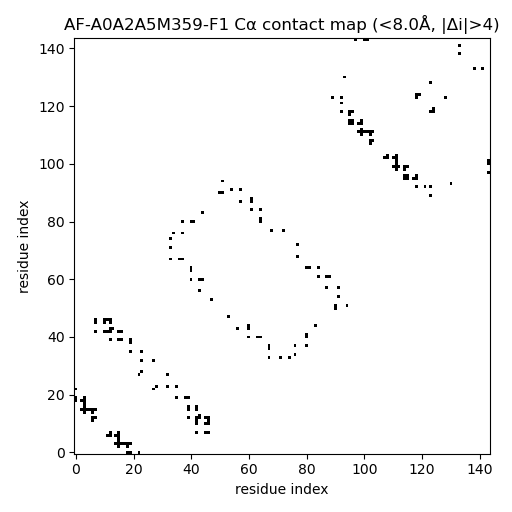EU A 1 90 ? -9.515 3.015 0.491 1.00 90.88 90 LEU A CA 1
ATOM 757 C C . LEU A 1 90 ? -9.461 1.982 1.625 1.00 90.88 90 LEU A C 1
ATOM 759 O O . LEU A 1 90 ? -10.304 2.008 2.524 1.00 90.88 90 LEU A O 1
ATOM 763 N N . ALA A 1 91 ? -8.466 1.093 1.618 1.00 88.44 91 ALA A N 1
ATOM 764 C CA . ALA A 1 91 ? -8.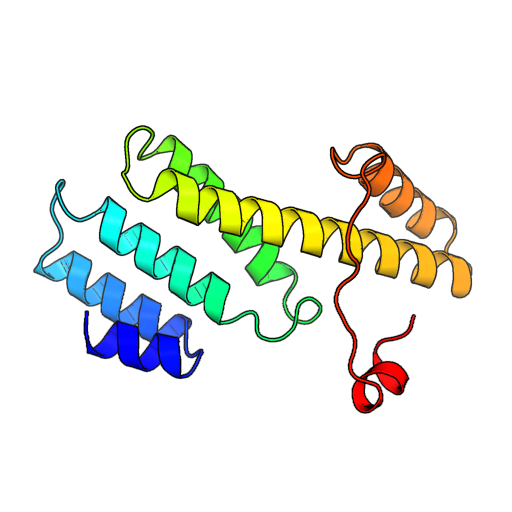272 0.111 2.681 1.00 88.44 91 ALA A CA 1
ATOM 765 C C . ALA A 1 91 ? -7.934 0.779 4.028 1.00 88.44 91 ALA A C 1
ATOM 767 O O . ALA A 1 91 ? -8.523 0.423 5.048 1.00 88.44 91 ALA A O 1
ATOM 768 N N . VAL A 1 92 ? -7.066 1.798 4.041 1.00 90.38 92 VAL A N 1
ATOM 769 C CA . VAL A 1 92 ? -6.759 2.598 5.241 1.00 90.38 92 VAL A CA 1
ATOM 770 C C . VAL A 1 92 ? -7.993 3.350 5.738 1.00 90.38 92 VAL A C 1
ATOM 772 O O . VAL A 1 92 ? -8.248 3.375 6.942 1.00 90.38 92 VAL A O 1
ATOM 775 N N . PHE A 1 93 ? -8.786 3.930 4.836 1.00 92.12 93 PHE A N 1
ATOM 776 C CA . PHE A 1 93 ? -10.043 4.587 5.190 1.00 92.12 93 PHE A CA 1
ATOM 777 C C . PHE A 1 93 ? -11.014 3.608 5.866 1.00 92.12 93 PHE A C 1
ATOM 779 O O . PHE A 1 93 ? -11.527 3.884 6.953 1.00 92.12 93 PHE A O 1
ATOM 786 N N . TYR A 1 94 ? -11.209 2.426 5.276 1.00 89.56 94 TYR A N 1
ATOM 787 C CA . TYR A 1 94 ? -12.054 1.380 5.851 1.00 89.56 94 TYR A CA 1
ATOM 788 C C . TYR A 1 94 ? -11.541 0.894 7.218 1.00 89.56 94 TYR A C 1
ATOM 790 O O . TYR A 1 94 ? -12.321 0.745 8.165 1.00 89.56 94 TY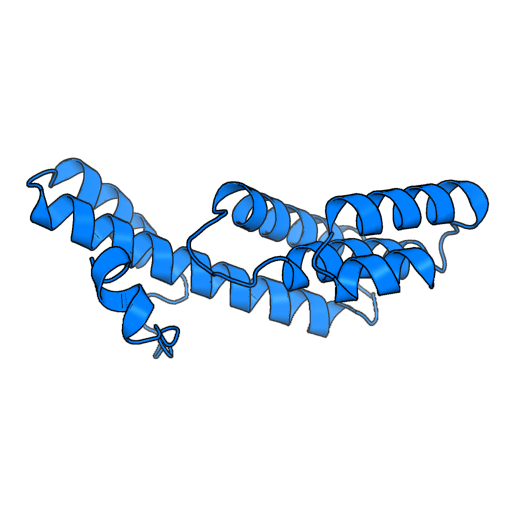R A O 1
ATOM 798 N N . LEU A 1 95 ? -10.227 0.702 7.352 1.00 88.75 95 LEU A N 1
ATOM 799 C CA . LEU A 1 95 ? -9.589 0.324 8.611 1.00 88.75 95 LEU A CA 1
ATOM 800 C C . LEU A 1 95 ? -9.817 1.386 9.694 1.00 88.75 95 LEU A C 1
ATOM 802 O O . LEU A 1 95 ? -10.233 1.047 10.799 1.00 88.75 95 LEU A O 1
ATOM 806 N N . ASN A 1 96 ? -9.616 2.668 9.376 1.00 92.56 96 ASN A N 1
ATOM 807 C CA . ASN A 1 96 ? -9.858 3.769 10.309 1.00 92.56 96 ASN A CA 1
ATOM 808 C C . ASN A 1 96 ? -11.320 3.817 10.771 1.00 92.56 96 ASN A C 1
ATOM 810 O O . ASN A 1 96 ? -11.569 4.051 11.950 1.00 92.56 96 ASN A O 1
ATOM 814 N N . SER A 1 97 ? -12.277 3.538 9.879 1.00 92.00 97 SER A N 1
ATOM 815 C CA . SER A 1 97 ? -13.696 3.429 10.241 1.00 92.00 97 SER A CA 1
ATOM 816 C C . SER A 1 97 ? -13.958 2.253 11.177 1.00 92.00 97 SER A C 1
ATOM 818 O O . SER A 1 97 ? -14.704 2.387 12.142 1.00 92.00 97 SER A O 1
ATOM 820 N N . THR A 1 98 ? -13.308 1.114 10.951 1.00 89.69 98 THR A N 1
ATOM 821 C CA . THR A 1 98 ? -13.437 -0.054 11.834 1.00 89.69 98 THR A CA 1
ATOM 822 C C . THR A 1 98 ? -12.852 0.230 13.224 1.00 89.69 98 THR A C 1
ATOM 824 O O . THR A 1 98 ? -13.450 -0.134 14.234 1.00 89.69 98 THR A O 1
ATOM 827 N N . ILE A 1 99 ? -11.710 0.924 13.293 1.00 91.50 99 ILE A N 1
ATOM 828 C CA . ILE A 1 99 ? -11.073 1.315 14.559 1.00 91.50 99 ILE A CA 1
ATOM 829 C C . ILE A 1 99 ? -11.932 2.331 15.324 1.00 91.50 99 ILE A C 1
ATOM 831 O O . ILE A 1 99 ? -12.091 2.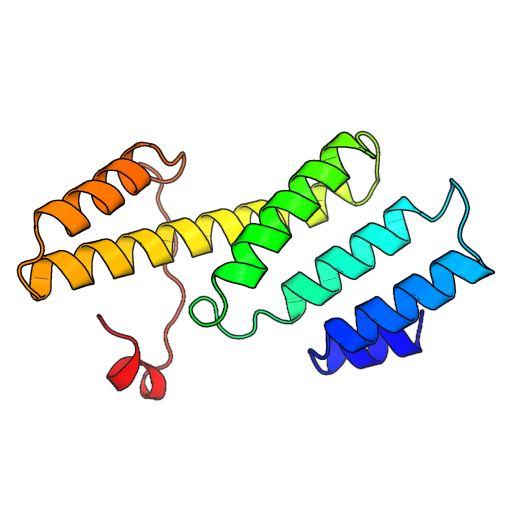212 16.538 1.00 91.50 99 ILE A O 1
ATOM 835 N N . GLU A 1 100 ? -12.508 3.307 14.625 1.00 95.19 100 GLU A N 1
ATOM 836 C CA . GLU A 1 100 ? -13.412 4.292 15.219 1.00 95.19 100 GLU A CA 1
ATOM 837 C C . GLU A 1 100 ? -14.633 3.623 15.866 1.00 95.19 100 GLU A C 1
ATOM 839 O O . GLU A 1 100 ? -14.870 3.819 17.060 1.00 95.19 100 GLU A O 1
ATOM 844 N N . ASN A 1 101 ? -15.318 2.741 15.130 1.00 92.69 101 ASN A N 1
ATOM 845 C CA . ASN A 1 101 ? -16.451 1.965 15.642 1.00 92.69 101 ASN A CA 1
ATOM 846 C C . ASN A 1 101 ? -16.060 1.084 16.839 1.00 92.69 101 ASN A C 1
ATOM 848 O O . ASN A 1 101 ? -16.796 0.997 17.827 1.00 92.69 101 ASN A O 1
ATOM 852 N N . LEU A 1 102 ? -14.886 0.443 16.782 1.00 92.00 102 LEU A N 1
ATOM 853 C CA . LEU A 1 102 ? -14.379 -0.365 17.887 1.00 92.00 102 LEU A CA 1
ATOM 854 C C . LEU A 1 102 ? -14.219 0.475 19.157 1.00 92.00 102 LEU A C 1
ATOM 856 O O . LEU A 1 102 ? -14.702 0.056 20.209 1.00 92.00 102 LEU A O 1
ATOM 860 N N . TYR A 1 103 ? -13.568 1.639 19.062 1.00 95.12 103 TYR A N 1
ATOM 861 C CA . TYR A 1 103 ? -13.337 2.511 20.213 1.00 95.12 103 TYR A CA 1
ATOM 862 C C . TYR A 1 103 ? -14.630 3.056 20.813 1.00 95.12 103 TYR A C 1
ATOM 864 O O . TYR A 1 103 ? -14.750 3.062 22.038 1.00 95.12 103 TYR A O 1
ATOM 872 N N . GLN A 1 104 ? -15.610 3.427 19.983 1.00 95.25 104 GLN A N 1
ATOM 873 C CA . GLN A 1 104 ? -16.936 3.815 20.470 1.00 95.25 104 GLN A CA 1
ATOM 874 C C . GLN A 1 104 ? -17.580 2.688 21.288 1.00 95.25 104 GLN A C 1
ATOM 876 O O . GLN A 1 104 ? -18.074 2.908 22.391 1.00 95.25 104 GLN A O 1
ATOM 881 N N . ARG A 1 105 ? -17.536 1.446 20.786 1.00 93.00 105 ARG A N 1
ATOM 882 C CA . ARG A 1 105 ? -18.175 0.302 21.455 1.00 93.00 105 ARG A CA 1
ATOM 883 C C . ARG A 1 105 ? -17.563 -0.023 22.817 1.00 93.00 105 ARG A C 1
ATOM 885 O O . ARG A 1 105 ? -18.285 -0.457 23.710 1.00 93.00 105 ARG A O 1
ATOM 892 N N . ILE A 1 106 ? -16.250 0.139 22.968 1.00 95.69 106 ILE A N 1
ATOM 893 C CA . ILE A 1 106 ? -15.546 -0.151 24.228 1.00 95.69 106 ILE A CA 1
ATOM 894 C C . ILE A 1 106 ? -15.470 1.061 25.171 1.00 95.69 106 ILE A C 1
ATOM 896 O O . ILE A 1 106 ? -14.832 0.969 26.217 1.00 95.69 106 ILE A O 1
ATOM 900 N N . GLY A 1 107 ? -16.135 2.173 24.834 1.00 95.25 107 GLY A N 1
ATOM 901 C CA . GLY A 1 107 ? -16.227 3.364 25.685 1.00 95.25 107 GLY A CA 1
ATOM 902 C C . GLY A 1 107 ? -14.965 4.231 25.702 1.00 95.25 107 GLY A C 1
ATOM 903 O O . GLY A 1 107 ? -14.713 4.933 26.679 1.00 95.25 107 GLY A O 1
ATOM 904 N N . HIS A 1 108 ? -14.147 4.182 24.648 1.00 96.56 108 HIS A N 1
ATOM 905 C CA . HIS A 1 108 ? -12.960 5.027 24.484 1.00 96.56 108 HIS A CA 1
ATOM 906 C C . HIS A 1 108 ? -13.244 6.203 23.538 1.00 96.56 108 HIS A C 1
ATOM 908 O O . HIS A 1 108 ? -12.621 6.334 22.480 1.00 96.56 108 HIS A O 1
ATOM 914 N N . ASP A 1 109 ? -14.176 7.072 23.930 1.00 95.50 109 ASP A N 1
ATOM 915 C CA . ASP A 1 109 ? -14.704 8.155 23.086 1.00 95.50 109 ASP A CA 1
ATOM 916 C C . ASP A 1 109 ? -13.626 9.132 22.589 1.00 95.50 109 ASP A C 1
ATOM 918 O O . ASP A 1 109 ? -13.641 9.534 21.425 1.00 95.50 109 ASP A O 1
ATOM 922 N N . GLU A 1 110 ? -12.635 9.466 23.423 1.00 96.31 110 GLU A N 1
ATOM 923 C CA . GLU A 1 110 ? -11.512 10.329 23.020 1.00 96.31 110 GLU A CA 1
ATOM 924 C C . GLU A 1 110 ? -10.694 9.707 21.878 1.00 96.31 110 GLU A C 1
ATOM 926 O O . GLU A 1 110 ? -10.324 10.384 20.918 1.00 96.31 110 GLU A O 1
ATOM 931 N N . SER A 1 111 ? -10.453 8.392 21.944 1.00 96.31 111 SER A N 1
ATOM 932 C CA . SER A 1 111 ? -9.739 7.666 20.889 1.00 96.31 111 SER A CA 1
ATOM 933 C C . SER A 1 111 ? -10.592 7.539 19.630 1.00 96.31 111 SER A C 1
ATOM 935 O O . SER A 1 111 ? -10.083 7.746 18.529 1.00 96.31 111 SER A O 1
ATOM 937 N N . ALA A 1 112 ? -11.893 7.271 19.772 1.00 96.88 112 ALA A N 1
ATOM 938 C CA . ALA A 1 112 ? -12.822 7.257 18.646 1.00 96.88 112 ALA A CA 1
ATOM 939 C C . ALA A 1 112 ? -12.825 8.604 17.904 1.00 96.88 112 ALA A C 1
ATOM 941 O O . ALA A 1 112 ? -12.741 8.635 16.676 1.00 96.88 112 ALA A O 1
ATOM 942 N N . GLN A 1 113 ? -12.821 9.721 18.638 1.00 97.31 113 GLN A N 1
ATOM 943 C CA . GLN A 1 113 ? -12.826 11.062 18.058 1.00 97.31 113 GLN A CA 1
ATOM 944 C C . GLN A 1 113 ? -11.585 11.344 17.194 1.00 97.31 113 GLN A C 1
ATOM 946 O O . GLN A 1 113 ? -11.711 11.973 16.142 1.00 97.31 113 GLN A O 1
ATOM 951 N N . ILE A 1 114 ? -10.409 10.830 17.575 1.00 97.62 114 ILE A N 1
ATOM 952 C CA . ILE A 1 114 ? -9.186 10.939 16.761 1.00 97.62 114 ILE A CA 1
ATOM 953 C C . ILE A 1 114 ? -9.380 10.263 15.397 1.00 97.62 114 ILE A C 1
ATOM 955 O O . ILE A 1 114 ? -9.049 10.839 14.360 1.00 97.62 114 ILE A O 1
ATOM 959 N N . TYR A 1 115 ? -9.927 9.045 15.370 1.00 95.94 115 TYR A N 1
ATOM 960 C CA . TYR A 1 115 ? -10.152 8.329 14.110 1.00 95.94 115 TYR A CA 1
ATOM 961 C C . TYR A 1 115 ? -11.298 8.929 13.299 1.00 95.94 115 TYR A C 1
ATOM 963 O O . TYR A 1 115 ? -11.206 8.996 12.075 1.00 95.94 115 TYR A O 1
ATOM 971 N N . LYS A 1 116 ? -12.328 9.453 13.963 1.00 96.44 116 LYS A N 1
ATOM 972 C CA . LYS A 1 116 ? -13.403 10.205 13.317 1.00 96.44 116 LYS A CA 1
ATOM 973 C C . LYS A 1 116 ? -12.877 11.439 12.591 1.00 96.44 116 LYS A C 1
ATOM 975 O O . LYS A 1 116 ? -13.255 11.666 11.445 1.00 96.44 116 LYS A O 1
ATOM 980 N N . GLN A 1 117 ? -11.973 12.197 13.212 1.00 97.06 117 GLN A N 1
ATOM 981 C CA . GLN A 1 117 ? -11.331 13.338 12.561 1.00 97.06 117 GLN A CA 1
ATOM 982 C C . GLN A 1 117 ? -10.518 12.896 11.334 1.00 97.06 117 GLN A C 1
ATOM 984 O O . GLN A 1 117 ? -10.684 13.465 10.259 1.00 97.06 117 GLN A O 1
ATOM 989 N N . ARG A 1 118 ? -9.720 11.823 11.447 1.00 95.44 118 ARG A N 1
ATOM 990 C CA . ARG A 1 118 ? -8.971 11.265 10.302 1.00 95.44 118 ARG A CA 1
ATOM 991 C C . ARG A 1 118 ? -9.877 10.856 9.142 1.00 95.44 118 ARG A C 1
ATOM 993 O O . ARG A 1 118 ? -9.510 11.033 7.986 1.00 95.44 118 ARG A O 1
ATOM 1000 N N . LEU A 1 119 ? -11.046 10.288 9.440 1.00 95.38 119 LEU A N 1
ATOM 1001 C CA . LEU A 1 119 ? -12.035 9.945 8.419 1.00 95.38 119 LEU A CA 1
ATOM 1002 C C . LEU A 1 119 ? -12.579 11.201 7.744 1.00 95.38 119 LEU A C 1
ATOM 1004 O O . LEU A 1 119 ? -12.676 11.204 6.527 1.00 95.38 119 LEU A O 1
ATOM 1008 N N . GLN A 1 120 ? -12.888 12.254 8.505 1.00 95.69 120 GLN A N 1
ATOM 1009 C CA . GLN A 1 120 ? -13.410 13.524 7.983 1.00 95.69 120 GLN A CA 1
ATOM 1010 C C . GLN A 1 120 ? -12.409 14.282 7.105 1.00 95.69 120 GLN A C 1
ATOM 1012 O O . GLN A 1 120 ? -12.815 14.940 6.152 1.00 95.69 120 GLN A O 1
ATOM 1017 N N . GLU A 1 121 ? -11.117 14.182 7.413 1.00 95.12 121 GLU A N 1
ATOM 1018 C CA . GLU A 1 121 ? -10.029 14.779 6.628 1.00 95.12 121 GLU A CA 1
ATOM 1019 C C . GLU A 1 121 ? -9.720 13.995 5.340 1.00 95.12 121 GLU A C 1
ATOM 1021 O O . GLU A 1 121 ? -9.022 14.493 4.458 1.00 95.12 121 GLU A O 1
ATOM 1026 N N . SER A 1 122 ? -10.228 12.767 5.213 1.00 92.75 122 SER A N 1
ATOM 1027 C CA . SER A 1 122 ? -9.986 11.922 4.049 1.00 92.75 122 SER A CA 1
ATOM 1028 C C . SER A 1 122 ? -10.802 12.365 2.835 1.00 92.75 122 SER A C 1
ATOM 1030 O O . SER A 1 122 ? -12.003 12.620 2.931 1.00 92.75 122 SER A O 1
ATOM 1032 N N . GLU A 1 123 ? -10.181 12.327 1.653 1.00 91.81 123 GLU A N 1
ATOM 1033 C CA . GLU A 1 123 ? -10.847 12.564 0.363 1.00 91.81 123 GLU A CA 1
ATOM 1034 C C . GLU A 1 123 ? -12.045 11.629 0.107 1.00 91.81 123 GLU A C 1
ATOM 1036 O O . GLU A 1 123 ? -12.961 11.968 -0.645 1.00 91.81 123 GLU A O 1
ATOM 1041 N N . PHE A 1 124 ? -12.078 10.469 0.771 1.00 92.31 124 PHE A N 1
ATOM 1042 C CA . PHE A 1 124 ? -13.130 9.469 0.613 1.00 92.31 124 PHE A CA 1
ATOM 1043 C C . PHE A 1 124 ? -14.340 9.679 1.535 1.00 92.31 124 PHE A C 1
ATOM 1045 O O . PHE A 1 124 ? -15.343 8.992 1.361 1.00 92.31 124 PHE A O 1
ATOM 1052 N N . TYR A 1 125 ? -14.300 10.622 2.488 1.00 91.62 125 TYR A N 1
ATOM 1053 C CA . TYR A 1 125 ? -15.339 10.773 3.521 1.00 91.62 125 TYR A CA 1
ATOM 1054 C C . TYR A 1 125 ? -16.760 10.933 2.964 1.00 91.62 125 TYR A C 1
ATOM 1056 O O . TYR A 1 125 ? -17.716 10.382 3.505 1.00 91.62 125 TYR A O 1
ATOM 1064 N N . GLN A 1 126 ? -16.895 11.696 1.878 1.00 90.44 126 GLN A N 1
ATOM 1065 C CA . GLN A 1 126 ? -18.179 12.005 1.239 1.00 90.44 126 GLN A CA 1
ATOM 1066 C C . GLN A 1 126 ? -18.444 11.160 -0.014 1.00 90.44 126 GLN A C 1
ATOM 1068 O O . GLN A 1 126 ? -19.419 11.397 -0.725 1.00 90.44 126 GLN A O 1
ATOM 1073 N N . GLN A 1 127 ? -17.575 10.193 -0.309 1.00 90.19 127 GLN A N 1
ATOM 1074 C CA . GLN A 1 127 ? -17.657 9.388 -1.522 1.00 90.19 127 GLN A CA 1
ATOM 1075 C C . GLN A 1 127 ? -18.469 8.113 -1.285 1.00 90.19 127 GLN A C 1
ATOM 1077 O O . GLN A 1 127 ? -18.504 7.558 -0.186 1.00 90.19 127 GLN A O 1
ATOM 1082 N N . SER A 1 128 ? -19.112 7.612 -2.341 1.00 85.50 128 SER A N 1
ATOM 1083 C CA . SER A 1 128 ? -19.730 6.286 -2.306 1.00 85.50 128 SER A CA 1
ATOM 1084 C C . SER A 1 128 ? -18.647 5.226 -2.498 1.00 85.50 128 SER A C 1
ATOM 1086 O O . SER A 1 128 ? -18.061 5.119 -3.574 1.00 85.50 128 SER A O 1
ATOM 1088 N N . ILE A 1 129 ? -18.362 4.463 -1.443 1.00 84.94 129 ILE A N 1
ATOM 1089 C CA . ILE A 1 129 ? -17.315 3.437 -1.439 1.00 84.94 129 ILE A CA 1
ATOM 1090 C C . ILE A 1 129 ? -17.952 2.057 -1.332 1.00 84.94 129 ILE A C 1
ATOM 1092 O O . ILE A 1 129 ? -18.820 1.812 -0.489 1.00 84.94 129 ILE A O 1
ATOM 1096 N N . ILE A 1 130 ? -17.464 1.128 -2.148 1.00 83.25 130 ILE A N 1
ATOM 1097 C CA . ILE A 1 130 ? -17.788 -0.290 -2.020 1.00 83.25 130 ILE A CA 1
ATOM 1098 C C . ILE A 1 130 ? -16.971 -0.854 -0.855 1.00 83.25 130 ILE A C 1
ATOM 1100 O O . ILE A 1 130 ? -15.740 -0.845 -0.884 1.00 83.25 130 ILE A O 1
ATOM 1104 N N . LYS A 1 131 ? -17.655 -1.333 0.187 1.00 80.00 131 LYS A N 1
ATOM 1105 C CA . LYS A 1 131 ? -16.994 -1.993 1.320 1.00 80.00 131 LYS A CA 1
ATOM 1106 C C . LYS A 1 131 ? -16.388 -3.330 0.872 1.00 80.00 131 LYS A C 1
ATOM 1108 O O . LYS A 1 131 ? -16.996 -4.005 0.041 1.00 80.00 131 LYS A O 1
ATOM 1113 N N . PRO A 1 132 ? -15.236 -3.739 1.431 1.00 79.50 132 PRO A N 1
ATOM 1114 C CA . PRO A 1 132 ? -14.656 -5.040 1.132 1.00 79.50 132 PRO A CA 1
ATOM 1115 C C . PRO A 1 132 ? -15.613 -6.166 1.541 1.00 79.50 132 PRO A C 1
ATOM 1117 O O . PRO A 1 132 ? -16.233 -6.117 2.607 1.00 79.50 132 PRO A O 1
ATOM 1120 N N . GLU A 1 133 ? -15.724 -7.189 0.695 1.00 80.69 133 GLU A N 1
ATOM 1121 C CA . GLU A 1 133 ? -16.507 -8.379 1.016 1.00 80.69 133 GLU A CA 1
ATOM 1122 C C . GLU A 1 133 ? -15.812 -9.187 2.113 1.00 80.69 133 GLU A C 1
ATOM 1124 O O . GLU A 1 133 ? -14.637 -9.543 2.005 1.00 80.69 133 GLU A O 1
ATOM 1129 N N . LEU A 1 134 ? -16.555 -9.493 3.177 1.00 80.38 134 LEU A N 1
ATOM 1130 C CA . LEU A 1 134 ? -16.073 -10.315 4.276 1.00 80.38 134 LEU A CA 1
ATOM 1131 C C . LEU A 1 134 ? -16.746 -11.690 4.213 1.00 80.38 134 LEU A C 1
ATOM 1133 O O . LEU A 1 134 ? -17.958 -11.779 4.441 1.00 80.38 134 LEU A O 1
ATOM 1137 N N . PRO A 1 135 ? -15.995 -12.774 3.945 1.00 84.50 135 PRO A N 1
ATOM 1138 C CA . PRO A 1 135 ? -16.559 -14.114 3.950 1.00 84.50 135 PRO A CA 1
ATOM 1139 C C . PRO A 1 135 ? -17.213 -14.451 5.294 1.00 84.50 135 PRO A C 1
ATOM 1141 O O . PRO A 1 135 ? -16.687 -14.118 6.360 1.00 84.50 135 PRO A O 1
ATOM 1144 N N . TRP A 1 136 ? -18.342 -15.164 5.255 1.00 85.75 136 TRP A N 1
ATOM 1145 C CA . TRP A 1 136 ? -19.154 -15.455 6.444 1.00 85.75 136 TRP A CA 1
ATOM 1146 C C . TRP A 1 136 ? -18.348 -16.120 7.573 1.00 85.75 136 TRP A C 1
ATOM 1148 O O . TRP A 1 136 ? -18.512 -15.761 8.737 1.00 85.75 136 TRP A O 1
ATOM 1158 N N . TYR A 1 137 ? -17.420 -17.020 7.244 1.00 84.31 137 TYR A N 1
ATOM 1159 C CA . TYR A 1 137 ? -16.592 -17.731 8.223 1.00 84.31 137 TYR A CA 1
ATOM 1160 C C . TYR A 1 137 ? -15.539 -16.839 8.901 1.00 84.31 137 TYR A C 1
ATOM 1162 O O . TYR A 1 137 ? -15.076 -17.165 9.990 1.00 84.31 137 TYR A O 1
ATOM 1170 N N . ARG A 1 138 ? -15.165 -15.704 8.290 1.00 81.44 138 ARG A N 1
ATOM 1171 C CA . ARG A 1 138 ? -14.296 -14.684 8.909 1.00 81.44 138 ARG A CA 1
ATOM 1172 C C . ARG A 1 138 ? -15.092 -13.666 9.714 1.00 81.44 138 ARG A C 1
ATOM 1174 O O . ARG A 1 138 ? -14.567 -13.084 10.655 1.00 81.44 138 ARG A O 1
ATOM 1181 N N . SER A 1 139 ? -16.370 -13.481 9.380 1.00 80.81 139 SER A N 1
ATOM 1182 C CA . SER A 1 139 ? -17.221 -12.459 9.996 1.00 80.81 139 SER A CA 1
ATOM 1183 C C . SER A 1 139 ? -17.338 -12.574 11.515 1.00 80.81 139 SER A C 1
ATOM 1185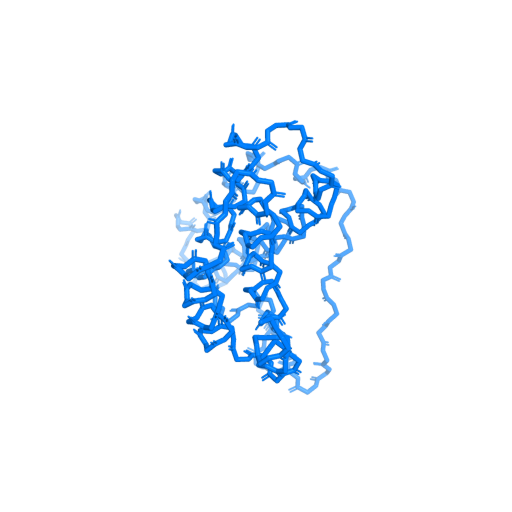 O O . SER A 1 139 ? -17.409 -11.550 12.180 1.00 80.81 139 SER A O 1
ATOM 1187 N N . ILE A 1 140 ? -17.258 -13.780 12.079 1.00 78.62 140 ILE A N 1
ATOM 1188 C CA . ILE A 1 140 ? -17.285 -13.991 13.535 1.00 78.62 140 ILE A CA 1
ATOM 1189 C C . ILE A 1 140 ? -16.059 -13.409 14.260 1.00 78.62 140 ILE A C 1
ATOM 1191 O O . ILE A 1 140 ? -16.137 -13.133 15.452 1.00 78.62 140 ILE A O 1
ATOM 1195 N N . PHE A 1 141 ? -14.947 -13.216 13.546 1.00 74.50 141 PHE A N 1
ATOM 1196 C CA . PHE A 1 141 ? -13.694 -12.678 14.081 1.00 74.50 141 PHE A CA 1
ATOM 1197 C C . PHE A 1 141 ? -13.384 -11.265 13.586 1.00 74.50 141 PHE A C 1
ATOM 1199 O O . PHE A 1 141 ? -12.476 -10.642 14.117 1.00 74.50 141 PHE A O 1
ATOM 1206 N N . GLU A 1 142 ? -14.061 -10.794 12.536 1.00 70.50 142 GLU A N 1
ATOM 1207 C CA . GLU A 1 142 ? -13.696 -9.563 11.821 1.00 70.50 142 GLU A CA 1
ATOM 1208 C C . GLU A 1 142 ? -14.872 -8.575 11.654 1.00 70.50 142 GLU A C 1
ATOM 1210 O O . GLU A 1 142 ? -14.653 -7.454 11.200 1.00 70.50 142 GLU A O 1
ATOM 1215 N N . ARG A 1 143 ? -16.116 -8.931 12.038 1.00 66.81 143 ARG A N 1
ATOM 1216 C CA . ARG A 1 143 ? -17.187 -7.933 12.229 1.00 66.81 143 ARG A CA 1
ATOM 1217 C C . ARG A 1 143 ? -16.974 -7.232 13.564 1.00 66.81 143 ARG A C 1
ATOM 1219 O O . ARG A 1 143 ? -17.274 -7.801 14.613 1.00 66.81 143 ARG A O 1
ATOM 1226 N N . PHE A 1 144 ? -16.518 -5.988 13.504 1.00 60.09 144 PHE A N 1
ATOM 1227 C CA . PHE A 1 144 ? -16.427 -5.095 14.651 1.00 60.09 144 PHE A CA 1
ATOM 1228 C C . PHE A 1 144 ? -17.227 -3.830 14.406 1.00 60.09 144 PHE A C 1
ATOM 1230 O O . PHE A 1 144 ? -17.191 -3.309 13.273 1.00 60.09 144 PHE A O 1
#

Nearest PDB structures (foldseek):
  9co0-assembly1_D  TM=8.360E-01  e=1.449E-02  Escherichia coli
  5efr-assembly1_A  TM=8.082E-01  e=1.598E-02  Rhodothermus marinus
  8adg-assembly1_D  TM=8.491E-01  e=2.601E-02  Escherichia coli K-12
  3qky-assembly1_A  TM=8.517E-01  e=4.445E-02  Rhodothermus marinus DSM 4252
  6lys-assembly1_D  TM=6.271E-01  e=3.658E-02  Escherichia coli K-12